Protein 4HWF (pdb70)

CATH classification: 1.20.58.120

Organism: Arabidopsis thaliana (NCBI:txid3702)

Foldseek 3Di:
DLVVLVVVLVVVVVVLVVVVVVVVVCVVVPHDDDVVVVVVSVVVNVVSLQSNLCSVVVNDVVSSVVVVVVVCVVVVVVVVVCVVVPD/DLVVLLVVVVVVCVVVVDDDPVVVDDPVVVVVVVVSVVLSVQSVVVVSDPVSSVVVVVVVVVVVVVVVVPDDDDD

Solvent-accessible surface area: 10017 Å² total; per-residue (Å²): 100,61,82,144,34,50,68,88,1,38,128,38,0,76,118,7,13,42,65,0,60,58,53,32,62,62,58,100,166,61,27,195,38,127,105,149,43,4,72,79,8,24,93,88,0,18,57,28,0,6,116,0,0,30,44,67,8,118,38,64,86,172,84,2,123,142,43,0,61,100,23,3,54,62,7,18,18,0,0,47,51,20,139,117,100,116,132,84,15,71,134,10,18,65,46,1,55,118,3,31,106,135,60,84,41,62,52,120,95,174,144,101,56,78,111,59,8,28,61,52,0,4,41,16,0,5,74,0,1,0,18,33,6,106,7,63,36,126,74,0,90,100,39,1,68,94,12,26,99,125,1,26,107,29,12,107,155,76,209,143,168,202

Secondary structure (DSSP, 8-state):
-HHHHHHHHHHHHHHHHHHHHHHHHHHHTT----HHHHHHHHHHHHHHHHHHHHHHTTT-HHHHHHHHHHHHHHHHHHHHHHHHH--/-HHHHHHHHHHHHHHH-S--TT----HHHHHHHHHHHHHHHHHHHHTT-HHHHHHHHHHHHHHHHHHHTTSPP--

Radius of gyration: 15.97 Å; Cα contacts (8 Å, |Δi|>4): 119; chains: 2; bounding box: 48×32×43 Å

Sequence (162 aa):
SASKSISDISFEVDRLAGQVSAFETVINKGGKVEEKSLVNLIEMLMNQLLRLDAIIADGDVKLMRKMQVQRVQKYVEALDLLKVKNSSASKSISDISFEVDRLAGQVSAFEKSLVNLIEMLMNQLLRLDAIIADGDVKLMRKMQVQRVQKYVEALDLLKVKN

Nearest PDB structures (foldseek):
  4hwf-assembly3_B  TM=1.014E+00  e=7.175E-10  Arabidopsis thaliana
  4hwf-assembly3_A  TM=1.012E+00  e=2.563E-11  Arabidopsis thaliana
  7upo-assembly1_A  TM=5.215E-01  e=2.815E-01  synthetic construct
  5n6x-assembly1_A  TM=3.486E-01  e=6.491E+00  Legionella pneumophila

B-factor: mean 36.87, std 15.28, range [4.68, 158.17]

InterPro domains:
  IPR000626 Ubiquitin-like domain [PS50053] (45-112)
  IPR003103 BAG domain [PF02179] (139-214)
  IPR003103 BAG domain [PS51035] (138-216)
  IPR003103 BAG domain [SM00264] (138-216)
  IPR029071 Ubiquitin-like domain superfamily [SSF54236] (38-118)
  IPR036533 BAG domain superfamily [G3DSA:1.20.58.120] (115-220)
  IPR039773 Molecular chaperone regulator BAG [PTHR12329] (14-280)

Structure (mmCIF, N/CA/C/O backbone):
data_4HWF
#
_entry.id   4HWF
#
_cell.length_a   55.807
_cell.length_b   55.807
_cell.length_c   173.516
_cell.angle_alpha   90.00
_cell.angle_beta   90.00
_cell.angle_gamma   120.00
#
_symmetry.space_group_name_H-M   'P 32 2 1'
#
loop_
_entity.id
_entity.type
_entity.pdbx_description
1 polymer 'BAG family molecular chaperone regulator 3'
2 non-polymer 'SULFATE ION'
3 water water
#
loop_
_atom_site.group_PDB
_atom_site.id
_atom_site.type_symbol
_atom_site.label_atom_id
_atom_site.label_alt_id
_atom_site.label_comp_id
_atom_site.label_asym_id
_atom_site.label_entity_id
_atom_site.label_seq_id
_atom_site.pdbx_PDB_ins_code
_atom_site.Cartn_x
_atom_site.Cartn_y
_atom_site.Cartn_z
_atom_site.occupancy
_atom_site.B_iso_or_equiv
_atom_site.auth_seq_id
_atom_site.auth_comp_id
_atom_site.auth_asym_id
_atom_site.auth_atom_id
_atom_site.pdbx_PDB_model_num
ATOM 1 N N . SER A 1 2 ? -8.729 34.599 62.421 1.00 54.70 134 SER A N 1
ATOM 2 C CA . SER A 1 2 ? -7.617 34.817 61.483 1.00 48.87 134 SER A CA 1
ATOM 3 C C . SER A 1 2 ? -6.396 33.921 61.706 1.00 41.68 134 SER A C 1
ATOM 4 O O . SER A 1 2 ? -6.019 33.620 62.835 1.00 41.11 134 SER A O 1
ATOM 7 N N . ALA A 1 3 ? -5.780 33.510 60.606 1.00 37.54 135 ALA A N 1
ATOM 8 C CA . ALA A 1 3 ? -4.604 32.663 60.656 1.00 36.19 135 ALA A CA 1
ATOM 9 C C . ALA A 1 3 ? -3.463 33.365 61.386 1.00 35.74 135 ALA A C 1
ATOM 10 O O . ALA A 1 3 ? -2.625 32.725 62.010 1.00 32.10 135 ALA A O 1
ATOM 12 N N . SER A 1 4 ? -3.436 34.688 61.302 1.00 32.11 136 SER A N 1
ATOM 13 C CA . SER A 1 4 ? -2.397 35.462 61.956 1.00 31.50 136 SER A CA 1
ATOM 14 C C . SER A 1 4 ? -2.448 35.323 63.480 1.00 30.08 136 SER A C 1
ATOM 15 O O . SER A 1 4 ? -1.435 35.058 64.121 1.00 28.53 136 SER A O 1
ATOM 18 N N . LYS A 1 5 ? -3.628 35.519 64.055 1.00 36.58 137 LYS A N 1
ATOM 19 C CA . LYS A 1 5 ? -3.794 35.382 65.499 1.00 39.51 137 LYS A CA 1
ATOM 20 C C . LYS A 1 5 ? -3.602 33.938 65.955 1.00 37.80 137 LYS A C 1
ATOM 21 O O . LYS A 1 5 ? -3.088 33.690 67.039 1.00 36.83 137 LYS A O 1
ATOM 27 N N . SER A 1 6 ? -4.015 32.984 65.127 1.00 32.48 138 SER A N 1
ATOM 28 C CA . SER A 1 6 ? -3.790 31.583 65.462 1.00 33.24 138 SER A CA 1
ATOM 29 C C . SER A 1 6 ? -2.305 31.294 65.545 1.00 29.20 138 SER A C 1
ATOM 30 O O . SER A 1 6 ? -1.857 30.648 66.480 1.00 27.72 138 SER A O 1
ATOM 33 N N . ILE A 1 7 ? -1.534 31.782 64.576 1.00 27.95 139 ILE A N 1
ATOM 34 C CA . ILE A 1 7 ? -0.091 31.564 64.615 1.00 28.27 139 ILE A CA 1
ATOM 35 C C . ILE A 1 7 ? 0.541 32.206 65.851 1.00 28.55 139 ILE A C 1
ATOM 36 O O . ILE A 1 7 ? 1.406 31.609 66.494 1.00 28.01 139 ILE A O 1
ATOM 41 N N . SER A 1 8 ? 0.099 33.414 66.185 1.00 29.46 140 SER A N 1
ATOM 42 C CA . SER A 1 8 ? 0.535 34.077 67.414 1.00 32.68 140 SER A CA 1
ATOM 43 C C . SER A 1 8 ? 0.310 33.230 68.656 1.00 29.32 140 SER A C 1
ATOM 44 O O . SER A 1 8 ? 1.198 33.103 69.493 1.00 29.60 140 SER A O 1
ATOM 47 N N . ASP A 1 9 ? -0.893 32.680 68.786 1.00 33.77 141 ASP A N 1
ATOM 48 C CA . ASP A 1 9 ? -1.240 31.874 69.953 1.00 35.05 141 ASP A CA 1
ATOM 49 C C . ASP A 1 9 ? -0.361 30.632 70.033 1.00 33.38 141 ASP A C 1
ATOM 50 O O . ASP A 1 9 ? 0.045 30.210 71.109 1.00 33.30 141 ASP A O 1
ATOM 55 N N . ILE A 1 10 ? -0.068 30.045 68.879 1.00 28.39 142 ILE A N 1
ATOM 56 C CA . ILE A 1 10 ? 0.797 28.880 68.839 1.00 26.02 142 ILE A CA 1
ATOM 57 C C . ILE A 1 10 ? 2.194 29.262 69.313 1.00 27.61 142 ILE A C 1
ATOM 58 O O . ILE A 1 10 ? 2.816 28.547 70.099 1.00 24.86 142 ILE A O 1
ATOM 63 N N . SER A 1 11 ? 2.682 30.398 68.828 1.00 25.95 143 SER A N 1
ATOM 64 C CA . SER A 1 11 ? 3.978 30.917 69.239 1.00 28.84 143 SER A CA 1
ATOM 65 C C . SER A 1 11 ? 4.027 31.073 70.764 1.00 27.96 143 SER A C 1
ATOM 66 O O . SER A 1 11 ? 4.947 30.605 71.416 1.00 27.15 143 SER A O 1
ATOM 69 N N . PHE A 1 12 ? 3.013 31.716 71.323 1.00 32.40 144 PHE A N 1
ATOM 70 C CA . PHE A 1 12 ? 2.915 31.866 72.773 1.00 36.48 144 PHE A CA 1
ATOM 71 C C . PHE A 1 12 ? 2.928 30.517 73.481 1.00 35.88 144 PHE A C 1
ATOM 72 O O . PHE A 1 12 ? 3.672 30.313 74.441 1.00 35.90 144 PHE A O 1
ATOM 80 N N . GLU A 1 13 ? 2.101 29.591 73.008 1.00 32.69 145 GLU A N 1
ATOM 81 C CA . GLU A 1 13 ? 1.987 28.289 73.660 1.00 32.81 145 GLU A CA 1
ATOM 82 C C . GLU A 1 13 ? 3.283 27.489 73.569 1.00 31.26 145 GLU A C 1
ATOM 83 O O . GLU A 1 13 ? 3.674 26.810 74.517 1.00 30.46 145 GLU A O 1
ATOM 89 N N . VAL A 1 14 ? 3.956 27.563 72.429 1.00 24.52 146 VAL A N 1
ATOM 90 C CA . VAL A 1 14 ? 5.206 26.840 72.286 1.00 25.55 146 VAL A CA 1
ATOM 91 C C . VAL A 1 14 ? 6.281 27.430 73.207 1.00 26.42 146 VAL A C 1
ATOM 92 O O . VAL A 1 14 ? 7.077 26.688 73.779 1.00 25.97 146 VAL A O 1
ATOM 96 N N . ASP A 1 15 ? 6.284 28.756 73.367 1.00 32.31 147 ASP A N 1
ATOM 97 C CA . ASP A 1 15 ? 7.182 29.407 74.331 1.00 34.12 147 ASP A CA 1
ATOM 98 C C . ASP A 1 15 ? 6.979 28.822 75.726 1.00 31.11 147 ASP A C 1
ATOM 99 O O . ASP A 1 15 ? 7.939 28.499 76.421 1.00 30.19 147 ASP A O 1
ATOM 104 N N . ARG A 1 16 ? 5.717 28.682 76.123 1.00 34.37 148 ARG A N 1
ATOM 105 C CA . ARG A 1 16 ? 5.371 28.078 77.407 1.00 35.16 148 ARG A CA 1
ATOM 106 C C . ARG A 1 16 ? 5.893 26.660 77.551 1.00 35.22 148 ARG A C 1
ATOM 107 O O . ARG A 1 16 ? 6.449 26.298 78.590 1.00 31.19 148 ARG A O 1
ATOM 115 N N . LEU A 1 17 ? 5.677 25.837 76.526 1.00 25.24 149 LEU A N 1
ATOM 116 C CA . LEU A 1 17 ? 6.131 24.452 76.582 1.00 24.97 149 LEU A CA 1
ATOM 117 C C . LEU A 1 17 ? 7.651 24.357 76.617 1.00 23.50 149 LEU A C 1
ATOM 118 O O . LEU A 1 17 ? 8.210 23.501 77.296 1.00 25.13 149 LEU A O 1
ATOM 123 N N . ALA A 1 18 ? 8.319 25.227 75.868 1.00 24.74 150 ALA A N 1
ATOM 124 C CA . ALA A 1 18 ? 9.782 25.271 75.871 1.00 25.24 150 ALA A CA 1
ATOM 125 C C . ALA A 1 18 ? 10.285 25.619 77.269 1.00 25.11 150 ALA A C 1
ATOM 126 O O . ALA A 1 18 ? 11.286 25.085 77.723 1.00 26.39 150 ALA A O 1
ATOM 128 N N . GLY A 1 19 ? 9.584 26.525 77.946 1.00 27.98 151 GLY A N 1
ATOM 129 C CA . GLY A 1 19 ? 9.902 26.824 79.334 1.00 30.37 151 GLY A CA 1
ATOM 130 C C . GLY A 1 19 ? 9.810 25.581 80.214 1.00 28.67 151 GLY A C 1
ATOM 131 O O . GLY A 1 19 ? 10.637 25.377 81.093 1.00 27.59 151 GLY A O 1
ATOM 132 N N . GLN A 1 20 ? 8.806 24.738 79.982 1.00 26.38 152 GLN A N 1
ATOM 133 C CA . GLN A 1 20 ? 8.693 23.492 80.741 1.00 24.11 152 GLN A CA 1
ATOM 134 C C . GLN A 1 20 ? 9.827 22.509 80.422 1.00 26.51 152 GLN A C 1
ATOM 135 O O . GLN A 1 20 ? 10.330 21.818 81.311 1.00 25.77 152 GLN A O 1
ATOM 141 N N . VAL A 1 21 ? 10.232 22.441 79.157 1.00 22.24 153 VAL A N 1
ATOM 142 C CA . VAL A 1 21 ? 11.352 21.578 78.780 1.00 22.90 153 VAL A CA 1
ATOM 143 C C . VAL A 1 21 ? 12.630 22.002 79.513 1.00 24.35 153 VAL A C 1
ATOM 144 O O . VAL A 1 21 ? 13.319 21.165 80.086 1.00 26.14 153 VAL A O 1
ATOM 148 N N . SER A 1 22 ? 12.938 23.298 79.487 1.00 27.49 154 SER A N 1
ATOM 149 C CA . SER A 1 22 ? 14.123 23.824 80.178 1.00 30.38 154 SER A CA 1
ATOM 150 C C . SER A 1 22 ? 14.116 23.436 81.645 1.00 28.72 154 SER A C 1
ATOM 151 O O . SER A 1 22 ? 15.132 23.023 82.193 1.00 31.58 154 SER A O 1
ATOM 154 N N . ALA A 1 23 ? 12.957 23.591 82.279 1.00 27.63 155 ALA A N 1
ATOM 155 C CA . ALA A 1 23 ? 12.799 23.249 83.691 1.00 27.37 155 ALA A CA 1
ATOM 156 C C . ALA A 1 23 ? 13.061 21.775 83.949 1.00 25.84 155 ALA A C 1
ATOM 157 O O . ALA A 1 23 ? 13.747 21.422 84.905 1.00 26.09 155 ALA A O 1
ATOM 159 N N . PHE A 1 24 ? 12.516 20.905 83.101 1.00 26.27 156 PHE A N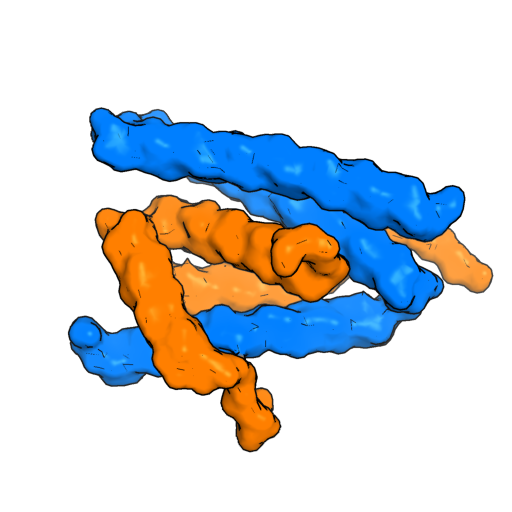 1
ATOM 160 C CA . PHE A 1 24 ? 12.814 19.484 83.201 1.00 26.86 156 PHE A CA 1
ATOM 161 C C . PHE A 1 24 ? 14.303 19.202 82.979 1.00 27.12 156 PHE A C 1
ATOM 162 O O . PHE A 1 24 ? 14.872 18.366 83.655 1.00 26.81 156 PHE A O 1
ATOM 170 N N . GLU A 1 25 ? 14.928 19.882 82.026 1.00 29.01 157 GLU A N 1
ATOM 171 C CA . GLU A 1 25 ? 16.368 19.708 81.824 1.00 31.33 157 GLU A CA 1
ATOM 172 C C . GLU A 1 25 ? 17.126 20.083 83.105 1.00 31.60 157 GLU A C 1
ATOM 173 O O . GLU A 1 25 ? 18.086 19.429 83.485 1.00 32.74 157 GLU A O 1
ATOM 179 N N . THR A 1 26 ? 16.682 21.143 83.767 1.00 29.07 158 THR A N 1
ATOM 180 C CA . THR A 1 26 ? 17.312 21.566 85.018 1.00 30.08 158 THR A CA 1
ATOM 181 C C . THR A 1 26 ? 17.182 20.501 86.098 1.00 27.88 158 THR A C 1
ATOM 182 O O . THR A 1 26 ? 18.151 20.206 86.784 1.00 30.68 158 THR A O 1
ATOM 186 N N . VAL A 1 27 ? 15.991 19.914 86.242 1.00 29.69 159 VAL A N 1
ATOM 187 C CA . VAL A 1 27 ? 15.778 18.828 87.201 1.00 26.42 159 VAL A CA 1
ATOM 188 C C . VAL A 1 27 ? 16.792 17.716 86.977 1.00 31.11 159 VAL A C 1
ATOM 189 O O . VAL A 1 27 ? 17.401 17.212 87.921 1.00 34.69 159 VAL A O 1
ATOM 193 N N . ILE A 1 28 ? 16.963 17.323 85.719 1.00 33.21 160 ILE A N 1
ATOM 194 C CA . ILE A 1 28 ? 17.918 16.273 85.374 1.00 33.12 160 ILE A CA 1
ATOM 195 C C . ILE A 1 28 ? 19.360 16.719 85.680 1.00 32.89 160 ILE A C 1
ATOM 196 O O . ILE A 1 28 ? 20.145 15.951 86.213 1.00 32.30 160 ILE A O 1
ATOM 201 N N . ASN A 1 29 ? 19.696 17.962 85.350 1.00 33.53 161 ASN A N 1
ATOM 202 C CA . ASN A 1 29 ? 21.047 18.473 85.596 1.00 36.98 161 ASN A CA 1
ATOM 203 C C . ASN A 1 29 ? 21.396 18.549 87.087 1.00 39.50 161 ASN A C 1
ATOM 204 O O . ASN A 1 29 ? 22.557 18.420 87.464 1.00 39.77 161 ASN A O 1
ATOM 209 N N . LYS A 1 30 ? 20.385 18.759 87.926 1.00 32.36 162 LYS A N 1
ATOM 210 C CA . LYS A 1 30 ? 20.582 18.814 89.372 1.00 34.23 162 LYS A CA 1
ATOM 211 C C . LYS A 1 30 ? 20.600 17.437 90.032 1.00 33.34 162 LYS A C 1
ATOM 212 O O . LYS A 1 30 ? 20.722 17.340 91.249 1.00 36.30 162 LYS A O 1
ATOM 218 N N . GLY A 1 31 ? 20.480 16.378 89.236 1.00 35.32 163 GLY A N 1
ATOM 219 C CA . GLY A 1 31 ? 20.540 15.021 89.757 1.00 33.63 163 GLY A CA 1
ATOM 220 C C . GLY A 1 31 ? 19.189 14.353 89.968 1.00 35.90 163 GLY A C 1
ATOM 221 O O . GLY A 1 31 ? 19.119 13.231 90.476 1.00 37.50 163 GLY A O 1
ATOM 222 N N . GLY A 1 32 ? 18.116 15.028 89.563 1.00 32.34 164 GLY A N 1
ATOM 223 C CA . GLY A 1 32 ? 16.768 14.572 89.861 1.00 31.06 164 GLY A CA 1
ATOM 224 C C . GLY A 1 32 ? 16.232 13.490 88.938 1.00 35.43 164 GLY A C 1
ATOM 225 O O . GLY A 1 32 ? 16.729 13.301 87.830 1.00 34.41 164 GLY A O 1
ATOM 226 N N . LYS A 1 33 ? 15.203 12.787 89.406 1.00 35.13 165 LYS A N 1
ATOM 227 C CA . LYS A 1 33 ? 14.543 11.742 88.633 1.00 35.97 165 LYS A CA 1
ATOM 228 C C . LYS A 1 33 ? 13.128 12.164 88.244 1.00 36.05 165 LYS A C 1
ATOM 229 O O . LYS A 1 33 ? 12.342 12.600 89.091 1.00 30.51 165 LYS A O 1
ATOM 235 N N . VAL A 1 34 ? 12.815 12.036 86.959 1.00 35.62 166 VAL A N 1
ATOM 236 C CA . VAL A 1 34 ? 11.477 12.331 86.464 1.00 36.93 166 VAL A CA 1
ATOM 237 C C . VAL A 1 34 ? 10.914 11.088 85.786 1.00 36.22 166 VAL A C 1
ATOM 238 O O . VAL A 1 34 ? 11.667 10.232 85.323 1.00 35.62 166 VAL A O 1
ATOM 242 N N . GLU A 1 35 ? 9.592 10.970 85.762 1.00 32.32 167 GLU A N 1
ATOM 243 C CA . GLU A 1 35 ? 8.948 9.847 85.088 1.00 33.45 167 GLU A CA 1
ATOM 244 C C . GLU A 1 35 ? 8.928 10.065 83.574 1.00 31.66 167 GLU A C 1
ATOM 245 O O . GLU A 1 35 ? 8.667 11.162 83.096 1.00 28.37 167 GLU A O 1
ATOM 251 N N . GLU A 1 36 ? 9.200 9.013 82.822 1.00 34.23 168 GLU A N 1
ATOM 252 C CA . GLU A 1 36 ? 9.218 9.109 81.371 1.00 32.18 168 GLU A CA 1
ATOM 253 C C . GLU A 1 36 ? 7.891 9.626 80.820 1.00 28.38 168 GLU A C 1
ATOM 254 O O . GLU A 1 36 ? 7.863 10.366 79.841 1.00 27.69 168 GLU A O 1
ATOM 260 N N . LYS A 1 37 ? 6.785 9.260 81.456 1.00 26.08 169 LYS A N 1
ATOM 261 C CA . LYS A 1 37 ? 5.487 9.688 80.954 1.00 29.29 169 LYS A CA 1
ATOM 262 C C . LYS A 1 37 ? 5.274 11.200 81.018 1.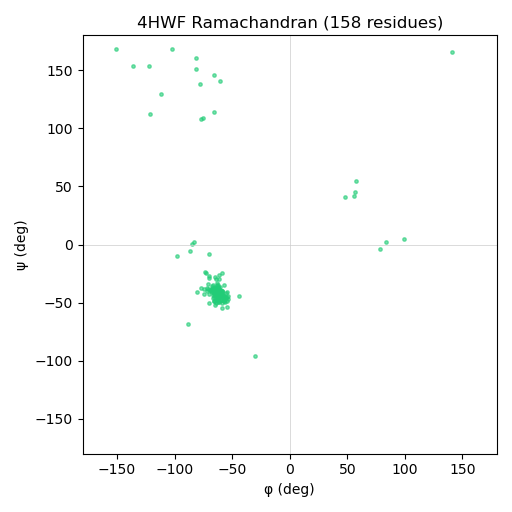00 27.77 169 LYS A C 1
ATOM 263 O O . LYS A 1 37 ? 4.534 11.743 80.214 1.00 25.11 169 LYS A O 1
ATOM 269 N N . SER A 1 38 ? 5.928 11.886 81.954 1.00 26.67 170 SER A N 1
ATOM 270 C CA . SER A 1 38 ? 5.874 13.347 81.968 1.00 27.56 170 SER A CA 1
ATOM 271 C C . SER A 1 38 ? 6.546 13.939 80.719 1.00 26.39 170 SER A C 1
ATOM 272 O O . SER A 1 38 ? 6.097 14.951 80.174 1.00 23.89 170 SER A O 1
ATOM 275 N N . LEU A 1 39 ? 7.625 13.308 80.272 1.00 25.15 171 LEU A N 1
ATOM 276 C CA . LEU A 1 39 ? 8.334 13.780 79.093 1.00 25.56 171 LEU A CA 1
ATOM 277 C C . LEU A 1 39 ? 7.599 13.395 77.793 1.00 25.71 171 LEU A C 1
ATOM 278 O O . LEU A 1 39 ? 7.586 14.163 76.824 1.00 25.84 171 LEU A O 1
ATOM 283 N N . VAL A 1 40 ? 7.011 12.204 77.780 1.00 21.94 172 VAL A N 1
ATOM 284 C CA . VAL A 1 40 ? 6.215 11.748 76.644 1.00 24.46 172 VAL A CA 1
ATOM 285 C C . VAL A 1 40 ? 4.977 12.620 76.485 1.00 23.44 172 VAL A C 1
ATOM 286 O O . VAL A 1 40 ? 4.579 12.957 75.372 1.00 21.68 172 VAL A O 1
ATOM 290 N N . ASN A 1 41 ? 4.370 13.002 77.600 1.00 24.52 173 ASN A N 1
ATOM 291 C CA . ASN A 1 41 ? 3.218 13.892 77.541 1.00 25.64 173 ASN A CA 1
ATOM 292 C C . ASN A 1 41 ? 3.587 15.259 76.972 1.00 23.88 173 ASN A C 1
ATOM 293 O O . ASN A 1 41 ? 2.830 15.847 76.199 1.00 22.24 173 ASN A O 1
ATOM 298 N N . LEU A 1 42 ? 4.761 15.755 77.345 1.00 23.32 174 LEU A N 1
ATOM 299 C CA . LEU A 1 42 ? 5.237 17.038 76.840 1.00 25.25 174 LEU A CA 1
ATOM 300 C C . LEU A 1 42 ? 5.497 16.977 75.330 1.00 21.57 174 LEU A C 1
ATOM 301 O O . LEU A 1 42 ? 5.195 17.911 74.600 1.00 20.52 174 LEU A O 1
ATOM 306 N N . ILE A 1 43 ? 6.092 15.880 74.884 1.00 21.48 175 ILE A N 1
ATOM 307 C CA . ILE A 1 43 ? 6.298 15.656 73.461 1.00 23.41 175 ILE A CA 1
ATOM 308 C C . ILE A 1 43 ? 4.963 15.732 72.734 1.00 24.13 175 ILE A C 1
ATOM 309 O O . ILE A 1 43 ? 4.853 16.392 71.698 1.00 21.14 175 ILE A O 1
ATOM 314 N N . GLU A 1 44 ? 3.945 15.076 73.286 1.00 22.21 176 GLU A N 1
ATOM 315 C CA . GLU A 1 44 ? 2.619 15.114 72.665 1.00 22.97 176 GLU A CA 1
ATOM 316 C C . GLU A 1 44 ? 2.050 16.529 72.596 1.00 23.27 176 GLU A C 1
ATOM 317 O O . GLU A 1 44 ? 1.433 16.905 71.596 1.00 18.72 176 GLU A O 1
ATOM 323 N N . MET A 1 45 ? 2.252 17.313 73.659 1.00 23.37 177 MET A N 1
ATOM 324 C CA . MET A 1 45 ? 1.785 18.699 73.683 1.00 24.41 177 MET A CA 1
ATOM 325 C C . MET A 1 45 ? 2.462 19.532 72.572 1.00 23.44 177 MET A C 1
ATOM 326 O O . MET A 1 45 ? 1.816 20.341 71.892 1.00 21.17 177 MET A O 1
ATOM 331 N N . LEU A 1 46 ? 3.763 19.338 72.403 1.00 21.17 178 LEU A N 1
ATOM 332 C CA . LEU A 1 46 ? 4.506 20.028 71.352 1.00 21.64 178 LEU A CA 1
ATOM 333 C C . LEU A 1 46 ? 4.037 19.591 69.957 1.00 20.68 178 LEU A C 1
ATOM 334 O O . LEU A 1 46 ? 3.863 20.414 69.062 1.00 18.95 178 LEU A O 1
ATOM 339 N N . MET A 1 47 ? 3.833 18.290 69.788 1.00 24.72 179 MET A N 1
ATOM 340 C CA . MET A 1 47 ? 3.378 17.736 68.505 1.00 24.05 179 MET A CA 1
ATOM 341 C C . MET A 1 47 ? 2.011 18.287 68.112 1.00 23.36 179 MET A C 1
ATOM 342 O O . MET A 1 47 ? 1.766 18.591 66.935 1.00 24.25 179 MET A O 1
ATOM 347 N N . ASN A 1 48 ? 1.130 18.448 69.098 1.00 20.08 180 ASN A N 1
ATOM 348 C CA . ASN A 1 48 ? -0.174 19.043 68.850 1.00 19.26 180 ASN A CA 1
ATOM 349 C C . ASN A 1 48 ? -0.082 20.472 68.329 1.00 21.19 180 ASN A C 1
ATOM 350 O O . ASN A 1 48 ? -0.853 20.867 67.465 1.00 18.94 180 ASN A O 1
ATOM 355 N N . GLN A 1 49 ? 0.853 21.253 68.862 1.00 20.50 181 GLN A N 1
ATOM 356 C CA . GLN A 1 49 ? 1.046 22.621 68.392 1.00 21.99 181 GLN A CA 1
ATOM 357 C C . GLN A 1 49 ? 1.610 22.617 66.971 1.00 19.96 181 GLN A C 1
ATOM 358 O O . GLN A 1 49 ? 1.228 23.436 66.146 1.00 19.67 181 GLN A O 1
ATOM 364 N N . LEU A 1 50 ? 2.519 21.691 66.704 1.00 19.39 182 LEU A N 1
ATOM 365 C CA . LEU A 1 50 ? 3.142 21.576 65.386 1.00 22.41 182 LEU A CA 1
ATOM 366 C C . LEU A 1 50 ? 2.096 21.252 64.332 1.00 19.95 182 LEU A C 1
ATOM 367 O O . LEU A 1 50 ? 2.089 21.825 63.245 1.00 18.58 182 LEU A O 1
ATOM 372 N N . LEU A 1 51 ? 1.192 20.337 64.664 1.00 21.85 183 LEU A N 1
ATOM 373 C CA . LEU A 1 51 ? 0.128 19.967 63.737 1.00 20.88 183 LEU A CA 1
ATOM 374 C C . LEU A 1 51 ? -0.830 21.122 63.491 1.00 20.07 183 LEU A C 1
ATOM 375 O O . LEU A 1 51 ? -1.243 21.347 62.354 1.00 20.53 183 LEU A O 1
ATOM 380 N N . ARG A 1 52 ? -1.205 21.856 64.539 1.00 22.11 184 ARG A N 1
ATOM 381 C CA . ARG A 1 52 ? -2.057 23.031 64.346 1.00 25.30 184 ARG A CA 1
ATOM 382 C C . ARG A 1 52 ? -1.399 24.049 63.420 1.00 23.76 184 ARG A C 1
ATOM 383 O O . ARG A 1 52 ? -2.062 24.667 62.592 1.00 23.32 184 ARG A O 1
ATOM 391 N N . LEU A 1 53 ? -0.098 24.234 63.586 1.00 20.15 185 LEU A N 1
ATOM 392 C CA . LEU A 1 53 ? 0.641 25.223 62.797 1.00 20.97 185 LEU A CA 1
ATOM 393 C C . LEU A 1 53 ? 0.649 24.806 61.325 1.00 21.30 185 LEU A C 1
ATOM 394 O O . LEU A 1 53 ? 0.343 25.603 60.438 1.00 20.84 185 LEU A O 1
ATOM 399 N N . ASP A 1 54 ? 0.993 23.545 61.088 1.00 21.93 186 ASP A N 1
ATOM 400 C CA . ASP A 1 54 ? 1.016 22.982 59.741 1.00 22.56 186 ASP A CA 1
ATOM 401 C C . ASP A 1 54 ? -0.336 23.065 59.046 1.00 23.75 186 ASP A C 1
ATOM 402 O O . ASP A 1 54 ? -0.404 23.365 57.852 1.00 22.47 186 ASP A O 1
ATOM 407 N N . ALA A 1 55 ? -1.407 22.808 59.792 1.00 20.04 187 ALA A N 1
ATOM 408 C CA . ALA A 1 55 ? -2.757 22.887 59.231 1.00 20.44 187 ALA A CA 1
ATOM 409 C C . ALA A 1 55 ? -3.056 24.323 58.752 1.00 23.37 187 ALA A C 1
ATOM 410 O O . ALA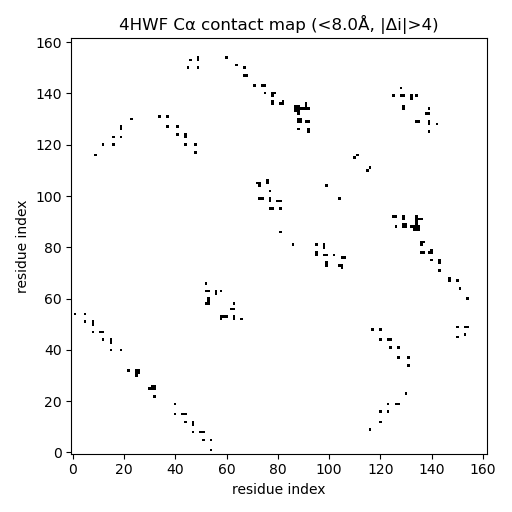 A 1 55 ? -3.733 24.538 57.735 1.00 20.06 187 ALA A O 1
ATOM 412 N N . ILE A 1 56 ? -2.548 25.304 59.488 1.00 21.53 188 ILE A N 1
ATOM 413 C CA . ILE A 1 56 ? -2.694 26.704 59.085 1.00 23.69 188 ILE A CA 1
ATOM 414 C C . ILE A 1 56 ? -1.845 27.020 57.845 1.00 20.88 188 ILE A C 1
ATOM 415 O O . ILE A 1 56 ? -2.333 27.575 56.857 1.00 25.07 188 ILE A O 1
ATOM 420 N N . ILE A 1 57 ? -0.582 26.650 57.892 1.00 21.00 189 ILE A N 1
ATOM 421 C CA . ILE A 1 57 ? 0.324 26.897 56.778 1.00 24.01 189 ILE A CA 1
ATOM 422 C C . ILE A 1 57 ? -0.193 26.262 55.478 1.00 26.23 189 ILE A C 1
ATOM 423 O O . ILE A 1 57 ? -0.217 26.911 54.420 1.00 24.14 189 ILE A O 1
ATOM 428 N N . ALA A 1 58 ? -0.624 25.003 55.565 1.00 20.64 190 ALA A N 1
ATOM 429 C CA . ALA A 1 58 ? -1.077 24.267 54.382 1.00 20.31 190 ALA A CA 1
ATOM 430 C C . ALA A 1 58 ? -2.544 24.511 54.032 1.00 20.95 190 ALA A C 1
ATOM 431 O O . ALA A 1 58 ? -3.058 23.956 53.060 1.00 21.51 190 ALA A O 1
ATOM 433 N N . ASP A 1 59 ? -3.216 25.341 54.820 1.00 23.24 191 ASP A N 1
ATOM 434 C CA . ASP A 1 59 ? -4.658 25.530 54.685 1.00 28.38 191 ASP A CA 1
ATOM 435 C C . ASP A 1 59 ? -5.368 24.160 54.610 1.00 26.55 191 ASP A C 1
ATOM 436 O O . ASP A 1 59 ? -6.280 23.953 53.799 1.00 26.56 191 ASP A O 1
ATOM 441 N N . GLY A 1 60 ? -4.900 23.223 55.436 1.00 24.43 192 GLY A N 1
ATOM 442 C CA . GLY A 1 60 ? -5.557 21.936 55.611 1.00 23.36 192 GLY A CA 1
ATOM 443 C C . GLY A 1 60 ? -5.239 20.860 54.587 1.00 25.78 192 GLY A C 1
ATOM 444 O O . GLY A 1 60 ? -5.796 19.762 54.650 1.00 21.66 192 GLY A O 1
ATOM 445 N N . ASP A 1 61 ? -4.348 21.160 53.644 1.00 24.12 193 ASP A N 1
ATOM 446 C CA . ASP A 1 61 ? -3.982 20.193 52.609 1.00 25.17 193 ASP A CA 1
ATOM 447 C C . ASP A 1 61 ? -3.057 19.140 53.206 1.00 24.48 193 ASP A C 1
ATOM 448 O O . ASP A 1 61 ? -1.894 19.432 53.517 1.00 22.03 193 ASP A O 1
ATOM 453 N N . VAL A 1 62 ? -3.563 17.916 53.375 1.00 20.84 194 VAL A N 1
ATOM 454 C CA . VAL A 1 62 ? -2.838 16.909 54.146 1.00 19.56 194 VAL A CA 1
ATOM 455 C C . VAL A 1 62 ? -1.583 16.428 53.415 1.00 22.23 194 VAL A C 1
ATOM 456 O O . VAL A 1 62 ? -0.610 16.018 54.048 1.00 20.61 194 VAL A O 1
ATOM 460 N N . LYS A 1 63 ? -1.599 16.500 52.090 1.00 20.61 195 LYS A N 1
ATOM 461 C CA . LYS A 1 63 ? -0.411 16.157 51.322 1.00 24.72 195 LYS A CA 1
ATOM 462 C C . LYS A 1 63 ? 0.719 17.155 51.574 1.00 24.98 195 LYS A C 1
ATOM 463 O O . LYS A 1 63 ? 1.848 16.735 51.785 1.00 24.62 195 LYS A O 1
ATOM 469 N N . LEU A 1 64 ? 0.417 18.456 51.550 1.00 21.60 196 LEU A N 1
ATOM 470 C CA . LEU A 1 64 ? 1.427 19.473 51.872 1.00 24.02 196 LEU A CA 1
ATOM 471 C C . LEU A 1 64 ? 1.930 19.290 53.304 1.00 24.61 196 LEU A C 1
ATOM 472 O O . LEU A 1 64 ? 3.128 19.398 53.557 1.00 24.37 196 LEU A O 1
ATOM 477 N N . MET A 1 65 ? 1.014 19.007 54.236 1.00 20.93 197 MET A N 1
ATOM 478 C CA . MET A 1 65 ? 1.375 18.818 55.645 1.00 21.51 197 MET A CA 1
ATOM 479 C C . MET A 1 65 ? 2.375 17.680 55.849 1.00 24.11 197 MET A C 1
ATOM 480 O O . MET A 1 65 ? 3.407 17.850 56.501 1.00 22.95 197 MET A O 1
ATOM 485 N N . ARG A 1 66 ? 2.088 16.520 55.279 1.00 24.04 198 ARG A N 1
ATOM 486 C CA . ARG A 1 66 ? 3.008 15.407 55.393 1.00 23.84 198 ARG A CA 1
ATOM 487 C C . ARG A 1 66 ? 4.357 15.753 54.769 1.00 27.26 198 ARG A C 1
ATOM 488 O O . ARG A 1 66 ? 5.404 15.411 55.310 1.00 26.37 198 ARG A O 1
ATOM 496 N N . LYS A 1 67 ? 4.316 16.443 53.638 1.00 25.00 199 LYS A N 1
ATOM 497 C CA . LYS A 1 67 ? 5.528 16.847 52.927 1.00 28.59 199 LYS A CA 1
ATOM 498 C C . LYS A 1 67 ? 6.399 17.812 53.752 1.00 27.92 199 LYS A C 1
ATOM 499 O O . LYS A 1 67 ? 7.605 17.635 53.840 1.00 26.28 199 LYS A O 1
ATOM 505 N N . MET A 1 68 ? 5.781 18.837 54.334 1.00 19.08 200 MET A N 1
ATOM 506 C CA . MET A 1 68 ? 6.488 19.778 55.203 1.00 21.11 200 MET A CA 1
ATOM 507 C C . MET A 1 68 ? 7.161 19.046 56.372 1.00 20.17 200 MET A C 1
ATOM 508 O O . MET A 1 68 ? 8.307 19.338 56.717 1.00 21.81 200 MET A O 1
ATOM 513 N N . GLN A 1 69 ? 6.444 18.109 56.990 1.00 24.59 201 GLN A N 1
ATOM 514 C CA . GLN A 1 69 ? 6.987 17.354 58.124 1.00 27.38 201 GLN A CA 1
ATOM 515 C C . GLN A 1 69 ? 8.171 16.463 57.731 1.00 31.93 201 GLN A C 1
ATOM 516 O O . GLN A 1 69 ? 9.180 16.422 58.434 1.00 31.17 201 GLN A O 1
ATOM 522 N N . VAL A 1 70 ? 8.049 15.742 56.622 1.00 26.08 202 VAL A N 1
ATOM 523 C CA . VAL A 1 70 ? 9.160 14.908 56.148 1.00 27.98 202 VAL A CA 1
ATOM 524 C C . VAL A 1 70 ? 10.382 15.780 55.852 1.00 29.58 202 VAL A C 1
ATOM 525 O O . VAL A 1 70 ? 11.499 15.420 56.190 1.00 35.40 202 VAL A O 1
ATOM 529 N N . GLN A 1 71 ? 10.155 16.947 55.254 1.00 30.46 203 GLN A N 1
ATOM 530 C CA . GLN A 1 71 ? 11.228 17.880 54.905 1.0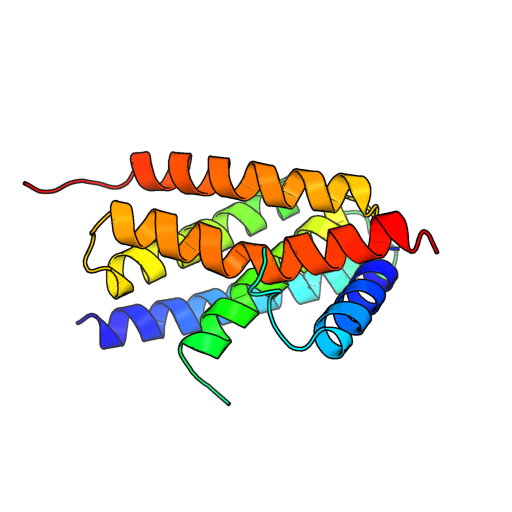0 31.04 203 GLN A CA 1
ATOM 531 C C . GLN A 1 71 ? 11.982 18.418 56.129 1.00 38.79 203 GLN A C 1
ATOM 532 O O . GLN A 1 71 ? 13.217 18.434 56.149 1.00 38.03 203 GLN A O 1
ATOM 538 N N . ARG A 1 72 ? 11.247 18.865 57.146 1.00 32.72 204 ARG A N 1
ATOM 539 C CA . ARG A 1 72 ? 11.884 19.527 58.282 1.00 33.91 204 ARG A CA 1
ATOM 540 C C . ARG A 1 72 ? 12.649 18.552 59.168 1.00 33.47 204 ARG A C 1
ATOM 541 O O . ARG A 1 72 ? 13.582 18.937 59.863 1.00 37.21 204 ARG A O 1
ATOM 549 N N . VAL A 1 73 ? 12.260 17.286 59.135 1.00 30.03 205 VAL A N 1
ATOM 550 C CA . VAL A 1 73 ? 12.886 16.279 59.981 1.00 31.83 205 VAL A CA 1
ATOM 551 C C . VAL A 1 73 ? 14.292 15.899 59.489 1.00 37.85 205 VAL A C 1
ATOM 552 O O . VAL A 1 73 ? 15.132 15.440 60.265 1.00 34.90 205 VAL A O 1
ATOM 556 N N . GLN A 1 74 ? 14.542 16.114 58.201 1.00 39.34 206 GLN A N 1
ATOM 557 C CA . GLN A 1 74 ? 15.765 15.633 57.554 1.00 42.28 206 GLN A CA 1
ATOM 558 C C . GLN A 1 74 ? 17.041 16.211 58.169 1.00 40.81 206 GLN A C 1
ATOM 559 O O . GLN A 1 74 ? 17.990 15.486 58.406 1.00 41.84 206 GLN A O 1
ATOM 565 N N . LYS A 1 75 ? 17.044 17.517 58.408 1.00 44.00 207 LYS A N 1
ATOM 566 C CA . LYS A 1 75 ? 18.144 18.197 59.087 1.00 48.75 207 LYS A CA 1
ATOM 567 C C . LYS A 1 75 ? 18.660 17.448 60.325 1.00 45.77 207 LYS A C 1
ATOM 568 O O . LYS A 1 75 ? 19.872 17.329 60.519 1.00 43.99 207 LYS A O 1
ATOM 574 N N . TYR A 1 76 ? 17.743 16.953 61.159 1.00 50.00 208 TYR A N 1
ATOM 575 C CA . TY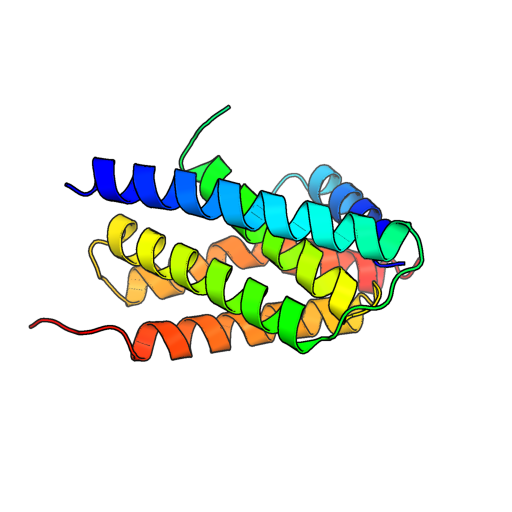R A 1 76 ? 18.108 16.263 62.401 1.00 47.94 208 TYR A CA 1
ATOM 576 C C . TYR A 1 76 ? 18.499 14.818 62.173 1.00 44.79 208 TYR A C 1
ATOM 577 O O . TYR A 1 76 ? 19.444 14.316 62.785 1.00 43.68 208 TYR A O 1
ATOM 586 N N . VAL A 1 77 ? 17.766 14.136 61.309 1.00 31.93 209 VAL A N 1
ATOM 587 C CA . VAL A 1 77 ? 18.113 12.763 60.988 1.00 33.50 209 VAL A CA 1
ATOM 588 C C . VAL A 1 77 ? 19.525 12.705 60.364 1.00 33.54 209 VAL A C 1
ATOM 589 O O . VAL A 1 77 ? 20.281 11.770 60.605 1.00 31.65 209 VAL A O 1
ATOM 593 N N . GLU A 1 78 ? 19.869 13.708 59.567 1.00 29.49 210 GLU A N 1
ATOM 594 C CA . GLU A 1 78 ? 21.179 13.722 58.910 1.00 33.77 210 GLU A CA 1
ATOM 595 C C . GLU A 1 78 ? 22.314 13.957 59.915 1.00 29.79 210 GLU A C 1
ATOM 596 O O . GLU A 1 78 ? 23.337 13.289 59.862 1.00 30.77 210 GLU A O 1
ATOM 602 N N . ALA A 1 79 ? 22.117 14.885 60.845 1.00 30.79 211 ALA A N 1
ATOM 603 C CA . ALA A 1 79 ? 23.116 15.120 61.884 1.00 29.98 211 ALA A CA 1
ATOM 604 C C . ALA A 1 79 ? 23.303 13.898 62.769 1.00 29.98 211 ALA A C 1
ATOM 605 O O . ALA A 1 79 ? 24.422 13.598 63.178 1.00 27.37 211 ALA A O 1
ATOM 607 N N . LEU A 1 80 ? 22.211 13.194 63.064 1.00 27.50 212 LEU A N 1
ATOM 608 C CA . LEU A 1 80 ? 22.266 11.985 63.883 1.00 28.35 212 LEU A CA 1
ATOM 609 C C . LEU A 1 80 ? 22.918 10.825 63.142 1.00 29.03 212 LEU A C 1
ATOM 610 O O . LEU A 1 80 ? 23.590 9.993 63.748 1.00 29.41 212 LEU A O 1
ATOM 615 N N . ASP A 1 81 ? 22.712 10.764 61.832 1.00 31.81 213 ASP A N 1
ATOM 616 C CA . ASP A 1 81 ? 23.407 9.785 60.996 1.00 34.49 213 ASP A CA 1
ATOM 617 C C . ASP A 1 81 ? 24.929 10.037 60.985 1.00 27.83 213 ASP A C 1
ATOM 618 O O . ASP A 1 81 ? 25.722 9.121 61.138 1.00 28.16 213 ASP A O 1
ATOM 623 N N . LEU A 1 82 ? 25.317 11.287 60.787 1.00 29.92 214 LEU A N 1
ATOM 624 C CA . LEU A 1 82 ? 26.732 11.637 60.807 1.00 30.84 214 LEU A CA 1
ATOM 625 C C . LEU A 1 82 ? 27.369 11.219 62.145 1.00 31.99 214 LEU A C 1
ATOM 626 O O . LEU A 1 82 ? 28.447 10.617 62.170 1.00 29.09 214 LEU A O 1
ATOM 631 N N . LEU A 1 83 ? 26.670 11.493 63.248 1.00 29.18 215 LEU A N 1
ATOM 632 C CA . LEU A 1 83 ? 27.138 11.108 64.581 1.00 29.15 215 LEU A CA 1
ATOM 633 C C . LEU A 1 83 ? 27.319 9.614 64.762 1.00 30.55 215 LEU A C 1
ATOM 634 O O . LEU A 1 83 ? 28.283 9.172 65.382 1.00 31.10 215 LEU A O 1
ATOM 639 N N . LYS A 1 84 ? 26.405 8.823 64.219 1.00 33.12 216 LYS A N 1
ATOM 640 C CA . LYS A 1 84 ? 26.531 7.376 64.343 1.00 32.90 216 LYS A CA 1
ATOM 641 C C . LYS A 1 84 ? 27.757 6.852 63.596 1.00 36.39 216 LYS A C 1
ATOM 642 O O . LYS A 1 84 ? 28.450 5.953 64.072 1.00 37.63 216 LYS A O 1
ATOM 648 N N . VAL A 1 85 ? 28.014 7.396 62.412 1.00 29.49 217 VAL A N 1
ATOM 649 C CA . VAL A 1 85 ? 29.173 6.966 61.635 1.00 30.83 217 VAL A CA 1
ATOM 650 C C . VAL A 1 85 ? 30.475 7.520 62.238 1.00 31.32 217 VAL A C 1
ATOM 651 O O . VAL A 1 85 ? 31.474 6.807 62.322 1.00 33.30 217 VAL A O 1
ATOM 655 N N . LYS A 1 86 ? 30.449 8.788 62.649 1.00 32.35 218 LYS A N 1
ATOM 656 C CA . LYS A 1 86 ? 31.588 9.433 63.310 1.00 34.76 218 LYS A CA 1
ATOM 657 C C . LYS A 1 86 ? 32.014 8.580 64.493 1.00 37.99 218 LYS A C 1
ATOM 658 O O . LYS A 1 86 ? 33.204 8.320 64.706 1.00 40.67 218 LYS A O 1
ATOM 664 N N . ASN A 1 87 ? 31.025 8.126 65.247 1.00 40.60 219 ASN A N 1
ATOM 665 C CA . ASN A 1 87 ? 31.234 7.132 66.286 1.00 41.65 219 ASN A CA 1
ATOM 666 C C . ASN A 1 87 ? 32.265 7.593 67.309 1.00 50.02 219 ASN A C 1
ATOM 667 O O . ASN A 1 87 ? 33.255 6.903 67.566 1.00 50.90 219 ASN A O 1
ATOM 672 N N . SER A 1 88 ? 32.012 8.776 67.867 1.00 85.48 220 SER A N 1
ATOM 673 C CA . SER A 1 88 ? 32.767 9.358 68.980 1.00 90.45 220 SER A CA 1
ATOM 674 C C . SER A 1 88 ? 33.6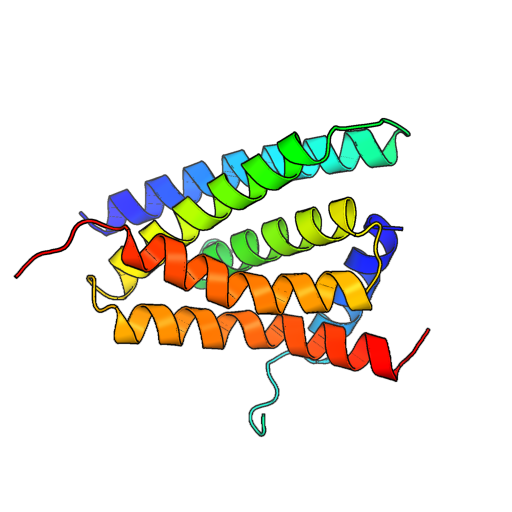25 10.537 68.539 1.00 88.65 220 SER A C 1
ATOM 675 O O . SER A 1 88 ? 33.111 11.493 67.951 1.00 88.82 220 SER A O 1
ATOM 678 N N . SER B 1 2 ? 24.729 13.348 79.937 1.00 51.63 134 SER B N 1
ATOM 679 C CA . SER B 1 2 ? 24.597 12.456 78.788 1.00 53.60 134 SER B CA 1
ATOM 680 C C . SER B 1 2 ? 23.601 13.013 77.768 1.00 48.66 134 SER B C 1
ATOM 681 O O . SER B 1 2 ? 23.932 13.163 76.594 1.00 47.59 134 SER B O 1
ATOM 683 N N . ALA B 1 3 ? 22.386 13.322 78.218 1.00 45.44 135 ALA B N 1
ATOM 684 C CA . ALA B 1 3 ? 21.421 14.000 77.359 1.00 42.41 135 ALA B CA 1
ATOM 685 C C . ALA B 1 3 ? 21.986 15.359 76.977 1.00 43.44 135 ALA B C 1
ATOM 686 O O . ALA B 1 3 ? 21.966 15.756 75.808 1.00 39.24 135 ALA B O 1
ATOM 688 N N . SER B 1 4 ? 22.493 16.065 77.983 1.00 42.17 136 SER B N 1
ATOM 689 C CA . SER B 1 4 ? 23.095 17.377 77.793 1.00 43.77 136 SER B CA 1
ATOM 690 C C . SER B 1 4 ? 24.263 17.312 76.814 1.00 40.11 136 SER B C 1
ATOM 691 O O . SER B 1 4 ? 24.421 18.176 75.950 1.00 40.63 136 SER B O 1
ATOM 694 N N . LYS B 1 5 ? 25.080 16.279 76.956 1.00 48.69 137 LYS B N 1
ATOM 695 C CA . LYS B 1 5 ? 26.240 16.108 76.095 1.00 50.69 137 LYS B CA 1
ATOM 696 C C . LYS B 1 5 ? 25.835 15.873 74.640 1.00 48.20 137 LYS B C 1
ATOM 697 O O . LYS B 1 5 ? 26.367 16.504 73.728 1.00 46.57 137 LYS B O 1
ATOM 703 N N . SER B 1 6 ? 24.896 14.957 74.427 1.00 41.90 138 SER B N 1
ATOM 704 C CA . SER B 1 6 ? 24.418 14.663 73.079 1.00 41.27 138 SER B CA 1
ATOM 705 C C . SER B 1 6 ? 23.782 15.872 72.412 1.00 37.14 138 SER B C 1
ATOM 706 O O . SER B 1 6 ? 23.977 16.102 71.220 1.00 36.48 138 SER B O 1
ATOM 709 N N . ILE B 1 7 ? 23.032 16.655 73.178 1.00 32.29 139 ILE B N 1
ATOM 710 C CA . ILE B 1 7 ? 22.444 17.864 72.627 1.00 31.05 139 ILE B CA 1
ATOM 711 C C . ILE B 1 7 ? 23.518 18.813 72.096 1.00 34.51 139 ILE B C 1
ATOM 712 O O . ILE B 1 7 ? 23.361 19.404 71.022 1.00 31.63 139 ILE B O 1
ATOM 717 N N . SER B 1 8 ? 24.612 18.958 72.839 1.00 37.93 140 SER B N 1
ATOM 718 C CA . SER B 1 8 ? 25.690 19.836 72.387 1.00 39.33 140 SER B CA 1
ATOM 719 C C . SER B 1 8 ? 26.443 19.215 71.207 1.00 36.26 140 SER B C 1
ATOM 720 O O . SER B 1 8 ? 26.848 19.922 70.285 1.00 39.16 140 SER B O 1
ATOM 723 N N . ASP B 1 9 ? 26.619 17.898 71.231 1.00 35.20 141 ASP B N 1
ATOM 724 C CA . ASP B 1 9 ? 27.217 17.207 70.090 1.00 39.40 141 ASP B CA 1
ATOM 725 C C . ASP B 1 9 ? 26.392 17.451 68.828 1.00 39.94 141 ASP B C 1
ATOM 726 O O . ASP B 1 9 ? 26.914 17.926 67.815 1.00 37.78 141 ASP B O 1
ATOM 731 N N . ILE B 1 10 ? 25.095 17.147 68.901 1.00 37.96 142 ILE B N 1
ATOM 732 C CA . ILE B 1 10 ? 24.202 17.315 67.759 1.00 35.30 142 ILE B CA 1
ATOM 733 C C . ILE B 1 10 ? 24.226 18.755 67.278 1.00 37.68 142 ILE B C 1
ATOM 734 O O . ILE B 1 10 ? 24.336 19.028 66.086 1.00 38.21 142 ILE B O 1
ATOM 739 N N . SER B 1 11 ? 24.118 19.683 68.218 1.00 39.48 143 SER B N 1
ATOM 740 C CA . SER B 1 11 ? 24.168 21.093 67.881 1.00 40.99 143 SER B CA 1
ATOM 741 C C . SER B 1 11 ? 25.440 21.416 67.087 1.00 43.51 143 SER B C 1
ATOM 742 O O . SER B 1 11 ? 25.414 22.195 66.128 1.00 42.43 143 SER B O 1
ATOM 745 N N . PHE B 1 12 ? 26.552 20.813 67.495 1.00 38.52 144 PHE B N 1
ATOM 746 C CA . PHE B 1 12 ? 27.835 21.041 66.832 1.00 41.34 144 PHE B CA 1
ATOM 747 C C . PHE B 1 12 ? 27.781 20.592 65.366 1.00 36.78 144 PHE B C 1
ATOM 748 O O . PHE B 1 12 ? 28.161 21.339 64.467 1.00 38.42 144 PHE B O 1
ATOM 756 N N . GLU B 1 13 ? 27.296 19.378 65.131 1.00 34.13 145 GLU B N 1
ATOM 757 C CA . GLU B 1 13 ? 27.227 18.833 63.773 1.00 37.45 145 GLU B CA 1
ATOM 758 C C . GLU B 1 13 ? 26.215 19.576 62.891 1.00 38.20 145 GLU B C 1
ATOM 759 O O . GLU B 1 13 ? 26.481 19.850 61.717 1.00 34.71 145 GLU B O 1
ATOM 765 N N . VAL B 1 14 ? 25.059 19.915 63.456 1.00 38.87 146 VAL B N 1
ATOM 766 C CA . VAL B 1 14 ? 24.081 20.715 62.725 1.00 35.49 146 VAL B CA 1
ATOM 767 C C . VAL B 1 14 ? 24.672 22.045 62.241 1.00 40.14 146 VAL B C 1
ATOM 768 O O . VAL B 1 14 ? 24.480 22.436 61.085 1.00 40.60 146 VAL B O 1
ATOM 772 N N . ASP B 1 15 ? 25.397 22.740 63.116 1.00 44.06 147 ASP B N 1
ATOM 773 C CA . ASP B 1 15 ? 26.017 24.013 62.740 1.00 46.46 147 ASP B CA 1
ATOM 774 C C . ASP B 1 15 ? 27.064 23.808 61.651 1.00 46.90 147 ASP B C 1
ATOM 775 O O . ASP B 1 15 ? 27.226 24.637 60.754 1.00 48.98 147 ASP B O 1
ATOM 780 N N . ARG B 1 16 ? 27.785 22.701 61.757 1.00 39.70 148 ARG B N 1
ATOM 781 C CA . ARG B 1 16 ? 28.815 22.340 60.799 1.00 40.69 148 ARG B CA 1
ATOM 782 C C . ARG B 1 16 ? 28.216 22.058 59.429 1.00 40.78 148 ARG B C 1
ATOM 783 O O . ARG B 1 16 ? 28.697 22.570 58.409 1.00 41.23 148 ARG B O 1
ATOM 791 N N . LEU B 1 17 ? 27.167 21.239 59.411 1.00 34.72 149 LEU B N 1
ATOM 792 C CA . LEU B 1 17 ? 26.488 20.885 58.171 1.00 35.62 149 LEU B CA 1
ATOM 793 C C . LEU B 1 17 ? 25.879 22.122 57.525 1.00 40.13 149 LEU B C 1
ATOM 794 O O . LEU B 1 17 ? 25.977 22.311 56.311 1.00 37.59 149 LEU B O 1
ATOM 799 N N . ALA B 1 18 ? 25.268 22.970 58.349 1.00 43.46 150 ALA B N 1
ATOM 800 C CA . ALA B 1 18 ? 24.741 24.252 57.893 1.00 44.94 150 ALA B CA 1
ATOM 801 C C . ALA B 1 18 ? 23.741 24.076 56.756 1.00 45.83 150 ALA B C 1
ATOM 802 O O . ALA B 1 18 ? 23.793 24.787 55.760 1.00 49.44 150 ALA B O 1
ATOM 804 N N . GLY B 1 19 ? 22.838 23.118 56.905 1.00 38.82 151 GLY B N 1
ATOM 805 C CA . GLY B 1 19 ? 21.849 22.867 55.882 1.00 42.64 151 GLY B CA 1
ATOM 806 C C . GLY B 1 19 ? 21.604 21.387 55.705 1.00 43.56 151 GLY B C 1
ATOM 807 O O . GLY B 1 19 ? 22.375 20.557 56.200 1.00 40.31 151 GLY B O 1
ATOM 808 N N . GLN B 1 20 ? 20.520 21.057 55.009 1.00 47.49 152 GLN B N 1
ATOM 809 C CA . GLN B 1 20 ? 20.238 19.678 54.655 1.00 46.03 152 GLN B CA 1
ATOM 810 C C . GLN B 1 20 ? 21.048 19.303 53.413 1.00 47.13 152 GLN B C 1
ATOM 811 O O . GLN B 1 20 ? 21.389 20.163 52.590 1.00 43.50 152 GLN B O 1
ATOM 817 N N . VAL B 1 21 ? 21.377 18.021 53.303 1.00 37.56 153 VAL B N 1
ATOM 818 C CA . VAL B 1 21 ? 22.085 17.506 52.137 1.00 40.50 153 VAL B CA 1
ATOM 819 C C . VAL B 1 21 ? 21.101 17.372 50.977 1.00 39.50 153 VAL B C 1
ATOM 820 O O . VAL B 1 21 ? 20.240 16.496 50.983 1.00 40.28 153 VAL B O 1
ATOM 824 N N . SER B 1 22 ? 21.226 18.251 49.990 1.00 45.54 154 SER B N 1
ATOM 825 C CA . SER B 1 22 ? 20.249 18.307 48.904 1.00 51.90 154 SER B CA 1
ATOM 826 C C . SER B 1 22 ? 20.226 17.011 48.103 1.00 51.57 154 SER B C 1
ATOM 827 O O . SER B 1 22 ? 19.166 16.579 47.650 1.00 51.61 154 SER B O 1
ATOM 830 N N . ALA B 1 23 ? 21.392 16.382 47.952 1.00 45.22 155 ALA B N 1
ATOM 831 C CA . ALA B 1 23 ? 21.477 15.093 47.266 1.00 44.17 155 ALA B CA 1
ATOM 832 C C . ALA B 1 23 ? 20.668 14.019 47.976 1.00 45.02 155 ALA B C 1
ATOM 833 O O . ALA B 1 23 ? 20.243 13.046 47.353 1.00 44.93 155 ALA B O 1
ATOM 835 N N . PHE B 1 24 ? 20.464 14.178 49.280 1.00 50.01 156 PHE B N 1
ATOM 836 C CA . PHE B 1 24 ? 19.639 13.219 50.006 1.00 49.84 156 PHE B CA 1
ATOM 837 C C . PHE B 1 24 ? 18.178 13.674 49.933 1.00 55.17 156 PHE B C 1
ATOM 838 O O . PHE B 1 24 ? 17.375 13.358 50.812 1.00 56.37 156 PHE B O 1
ATOM 846 N N . GLU B 1 36 ? 15.327 36.334 64.250 1.00 95.15 168 GLU B N 1
ATOM 847 C CA . GLU B 1 36 ? 14.799 36.966 65.456 1.00 95.69 168 GLU B CA 1
ATOM 848 C C . GLU B 1 36 ? 13.537 36.245 65.928 1.00 90.82 168 GLU B C 1
ATOM 849 O O . GLU B 1 36 ? 13.608 35.241 66.644 1.00 93.86 168 GLU B O 1
ATOM 851 N N . LYS B 1 37 ? 12.385 36.771 65.532 1.00 61.31 169 LYS B N 1
ATOM 852 C CA . LYS B 1 37 ? 11.120 36.085 65.734 1.00 56.95 169 LYS B CA 1
ATOM 853 C C . LYS B 1 37 ? 10.478 35.896 64.365 1.00 56.88 169 LYS B C 1
ATOM 854 O O . LYS B 1 37 ? 10.097 36.868 63.709 1.00 56.99 169 LYS B O 1
ATOM 856 N N . SER B 1 38 ? 10.380 34.646 63.926 1.00 43.91 170 SER B N 1
ATOM 857 C CA . SER B 1 38 ? 9.836 34.355 62.607 1.00 39.47 170 SER B CA 1
ATOM 858 C C . SER B 1 38 ? 9.164 32.984 62.558 1.00 36.29 170 SER B C 1
ATOM 859 O O . SER B 1 38 ? 9.307 32.172 63.472 1.00 33.03 170 SER B O 1
ATOM 862 N N . LEU B 1 39 ? 8.429 32.744 61.478 1.00 34.57 171 LEU B N 1
ATOM 863 C CA . LEU B 1 39 ? 7.793 31.456 61.248 1.00 31.36 171 LEU B CA 1
ATOM 864 C C . LEU B 1 39 ? 8.820 30.334 61.255 1.00 28.56 171 LEU B C 1
ATOM 865 O O . LEU B 1 39 ? 8.646 29.324 61.933 1.00 27.29 171 LEU B O 1
ATOM 870 N N . VAL B 1 40 ? 9.911 30.517 60.518 1.00 30.28 172 VAL B N 1
ATOM 871 C CA . VAL B 1 40 ? 10.958 29.504 60.461 1.00 30.48 172 VAL B CA 1
ATOM 872 C C . VAL B 1 40 ? 11.623 29.273 61.825 1.00 32.45 172 VAL B C 1
ATOM 873 O O . VAL B 1 40 ? 12.032 28.153 62.143 1.00 34.02 172 VAL B O 1
ATOM 877 N N . ASN B 1 41 ? 11.722 30.327 62.633 1.00 32.39 173 ASN B N 1
ATOM 878 C CA . ASN B 1 41 ? 12.302 30.205 63.974 1.00 33.74 173 ASN B CA 1
ATOM 879 C C . ASN B 1 41 ? 11.355 29.506 64.962 1.00 27.72 173 ASN B C 1
ATOM 880 O O . ASN B 1 41 ? 11.790 28.741 65.811 1.00 27.84 173 ASN B O 1
ATOM 885 N N . LEU B 1 42 ? 10.064 29.796 64.858 1.00 28.00 174 LEU B N 1
ATOM 886 C CA . LEU B 1 42 ? 9.061 29.053 65.615 1.00 29.05 174 LEU B CA 1
ATOM 887 C C . LEU B 1 42 ? 9.183 27.548 65.360 1.00 26.88 174 LEU B C 1
ATOM 888 O O . LEU B 1 42 ? 9.285 26.755 66.286 1.00 28.59 174 LEU B O 1
ATOM 893 N N . ILE B 1 43 ? 9.156 27.157 64.092 1.00 26.65 175 ILE B N 1
ATOM 894 C CA . ILE B 1 43 ? 9.273 25.746 63.736 1.00 26.30 175 ILE B CA 1
ATOM 895 C C . ILE B 1 43 ? 10.557 25.135 64.271 1.00 27.54 175 ILE B C 1
ATOM 896 O O . ILE B 1 43 ? 10.563 24.035 64.846 1.00 23.73 175 ILE B O 1
ATOM 901 N N . GLU B 1 44 ? 11.656 25.861 64.101 1.00 29.01 176 GLU B N 1
ATOM 902 C CA . GLU B 1 44 ? 12.940 25.393 64.604 1.00 30.95 176 GLU B CA 1
ATOM 903 C C . GLU B 1 44 ? 12.944 25.252 66.130 1.00 25.49 176 GLU B C 1
ATOM 904 O O . GLU B 1 44 ? 13.486 24.296 66.652 1.00 26.98 176 GLU B O 1
ATOM 910 N N . MET B 1 45 ? 12.349 26.203 66.843 1.00 32.17 177 MET B N 1
ATOM 911 C CA . MET B 1 45 ? 12.282 26.099 68.306 1.00 35.68 177 MET B CA 1
ATOM 912 C C . MET B 1 45 ? 11.529 24.829 68.694 1.00 31.01 177 MET B C 1
ATOM 913 O O . MET B 1 45 ? 11.945 24.090 69.570 1.00 32.11 177 MET B O 1
ATOM 918 N N . LEU B 1 46 ? 10.420 24.578 68.013 1.00 31.34 178 LEU B N 1
ATOM 919 C CA . LEU B 1 46 ? 9.617 23.398 68.301 1.00 27.70 178 LEU B CA 1
ATOM 920 C C . LEU B 1 46 ? 10.378 22.086 68.055 1.00 28.49 178 LEU B C 1
ATOM 921 O O . LEU B 1 46 ? 10.362 21.177 68.895 1.00 25.21 178 LEU B O 1
ATOM 926 N N . MET B 1 47 ? 11.055 21.990 66.915 1.00 27.36 179 MET B N 1
ATOM 927 C CA . MET B 1 47 ? 11.838 20.801 66.603 1.00 27.77 179 MET B CA 1
ATOM 928 C C . MET B 1 47 ? 12.969 20.628 67.615 1.00 29.18 179 MET B C 1
ATOM 929 O O . MET B 1 47 ? 13.302 19.512 68.011 1.00 27.09 179 MET B O 1
ATOM 934 N N . ASN B 1 48 ? 13.562 21.742 68.027 1.00 28.59 180 ASN B N 1
ATOM 935 C CA . ASN B 1 48 ? 14.612 21.701 69.035 1.00 31.22 180 ASN B CA 1
ATOM 936 C C . ASN B 1 48 ? 14.107 21.179 70.395 1.00 27.15 180 ASN B C 1
ATOM 937 O O . ASN B 1 48 ? 14.793 20.412 71.059 1.00 27.04 180 ASN B O 1
ATOM 942 N N . GLN B 1 49 ? 12.910 21.587 70.807 1.00 26.59 181 GLN B N 1
ATOM 943 C CA . GLN B 1 49 ? 12.359 21.092 72.070 1.00 25.84 181 GLN B CA 1
ATOM 944 C C . GLN B 1 49 ? 12.129 19.589 71.999 1.00 25.06 181 GLN B C 1
ATOM 945 O O . GLN B 1 49 ? 12.429 18.854 72.941 1.00 22.33 181 GLN B O 1
ATOM 951 N N . LEU B 1 50 ? 11.601 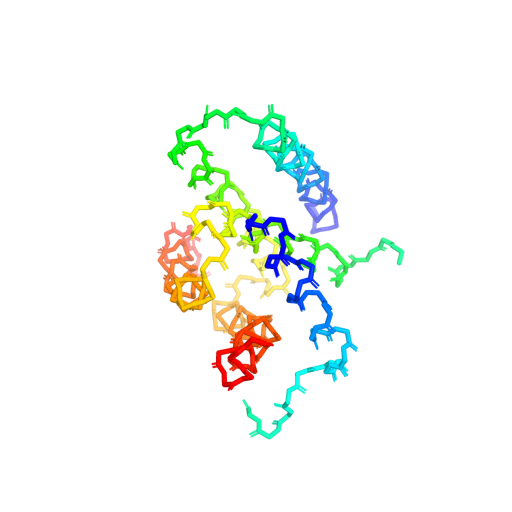19.124 70.869 1.00 24.26 182 LEU B N 1
ATOM 952 C CA . LEU B 1 50 ? 11.384 17.689 70.675 1.00 24.31 182 LEU B CA 1
ATOM 953 C C . LEU B 1 50 ? 12.684 16.909 70.775 1.00 24.64 182 LEU B C 1
ATOM 954 O O . LEU B 1 50 ? 12.755 15.855 71.412 1.00 22.08 182 LEU B O 1
ATOM 959 N N . LEU B 1 51 ? 13.720 17.437 70.143 1.00 24.03 183 LEU B N 1
ATOM 960 C CA . LEU B 1 51 ? 15.032 16.814 70.214 1.00 24.98 183 LEU B CA 1
ATOM 961 C C . LEU B 1 51 ? 15.547 16.760 71.663 1.00 24.75 183 LEU B C 1
ATOM 962 O O . LEU B 1 51 ? 16.092 15.750 72.101 1.00 25.10 183 LEU B O 1
ATOM 967 N N . ARG B 1 52 ? 15.370 17.850 72.403 1.00 24.56 184 ARG B N 1
ATOM 968 C CA . ARG B 1 52 ? 15.824 17.893 73.794 1.00 24.90 184 ARG B CA 1
ATOM 969 C C . ARG B 1 52 ? 15.094 16.858 74.645 1.00 24.59 184 ARG B C 1
ATOM 970 O O . ARG B 1 52 ? 15.687 16.237 75.520 1.00 23.41 184 ARG B O 1
ATOM 978 N N . LEU B 1 53 ? 13.806 16.645 74.374 1.00 26.50 185 LEU B N 1
ATOM 979 C CA . LEU B 1 53 ? 13.054 15.654 75.144 1.00 25.49 185 LEU B CA 1
ATOM 980 C C . LEU B 1 53 ? 13.488 14.253 74.762 1.00 25.34 185 LEU B C 1
ATOM 981 O O . LEU B 1 53 ? 13.633 13.386 75.620 1.00 28.50 185 LEU B O 1
ATOM 986 N N . ASP B 1 54 ? 13.710 14.036 73.469 1.00 26.08 186 ASP B N 1
ATOM 987 C CA . ASP B 1 54 ? 14.240 12.765 72.987 1.00 28.80 186 ASP B CA 1
ATOM 988 C C . ASP B 1 54 ? 15.548 12.437 73.692 1.00 29.26 186 ASP B C 1
ATOM 989 O O . ASP B 1 54 ? 15.802 11.283 74.050 1.00 30.16 186 ASP B O 1
ATOM 994 N N . ALA B 1 55 ? 16.392 13.450 73.859 1.00 28.73 187 ALA B N 1
ATOM 995 C CA . ALA B 1 55 ? 17.712 13.228 74.458 1.00 32.55 187 ALA B CA 1
ATOM 996 C C . ALA B 1 55 ? 17.573 12.764 75.904 1.00 32.24 187 ALA B C 1
ATOM 997 O O . ALA B 1 55 ? 18.251 11.840 76.324 1.00 35.73 187 ALA B O 1
ATOM 999 N N . ILE B 1 56 ? 16.678 13.396 76.656 1.00 30.64 188 ILE B N 1
ATOM 1000 C CA . ILE B 1 56 ? 16.471 13.006 78.042 1.00 30.72 188 ILE B CA 1
ATOM 1001 C C . ILE B 1 56 ? 15.964 11.576 78.110 1.00 35.53 188 ILE B C 1
ATOM 1002 O O . ILE B 1 56 ? 16.504 10.743 78.843 1.00 34.37 188 ILE B O 1
ATOM 1007 N N . ILE B 1 57 ? 14.934 11.281 77.321 1.00 31.25 189 ILE B N 1
ATOM 1008 C CA . ILE B 1 57 ? 14.347 9.947 77.328 1.00 30.79 189 ILE B CA 1
ATOM 1009 C C . ILE B 1 57 ? 15.350 8.874 76.911 1.00 32.66 189 ILE B C 1
ATOM 1010 O O . ILE B 1 57 ? 15.364 7.774 77.465 1.00 33.80 189 ILE B O 1
ATOM 1015 N N . ALA B 1 58 ? 16.190 9.195 75.936 1.00 28.84 190 ALA B N 1
ATOM 1016 C CA . ALA B 1 58 ? 17.156 8.234 75.417 1.00 32.33 190 ALA B CA 1
ATOM 1017 C C . ALA B 1 58 ? 18.450 8.230 76.225 1.00 36.78 190 ALA B C 1
ATOM 1018 O O . ALA B 1 58 ? 19.336 7.424 75.970 1.00 37.88 190 ALA B O 1
ATOM 1020 N N . ASP B 1 59 ? 18.559 9.146 77.180 1.00 46.98 191 ASP B N 1
ATOM 1021 C CA . ASP B 1 59 ? 19.811 9.337 77.907 1.00 52.28 191 ASP B CA 1
ATOM 1022 C C . ASP B 1 59 ? 20.974 9.614 76.956 1.00 54.04 191 ASP B C 1
ATOM 1023 O O . ASP B 1 59 ? 22.064 9.078 77.133 1.00 53.57 191 ASP B O 1
ATOM 1028 N N . GLY B 1 60 ? 20.725 10.438 75.940 1.00 45.34 192 GLY B N 1
ATOM 1029 C CA . GLY B 1 60 ? 21.765 10.853 75.015 1.00 46.95 192 GLY B CA 1
ATOM 1030 C C . GLY B 1 60 ? 22.148 9.836 73.956 1.00 46.39 192 GLY B C 1
ATOM 1031 O O . GLY B 1 60 ? 22.957 10.123 73.075 1.00 47.72 192 GLY B O 1
ATOM 1032 N N . ASP B 1 61 ? 21.566 8.648 74.029 1.00 48.44 193 ASP B N 1
ATOM 1033 C CA . ASP B 1 61 ? 21.903 7.578 73.094 1.00 47.51 193 ASP B CA 1
ATOM 1034 C C . ASP B 1 61 ? 21.493 7.902 71.645 1.00 48.58 193 ASP B C 1
ATOM 1035 O O . ASP B 1 61 ? 20.308 7.983 71.324 1.00 45.1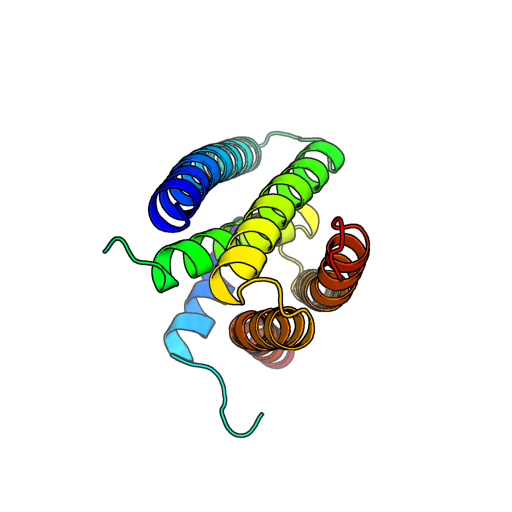0 193 ASP B O 1
ATOM 1040 N N . VAL B 1 62 ? 22.484 8.061 70.773 1.00 40.93 194 VAL B N 1
ATOM 1041 C CA . VAL B 1 62 ? 22.257 8.521 69.404 1.00 40.00 194 VAL B CA 1
ATOM 1042 C C . VAL B 1 62 ? 21.422 7.557 68.560 1.00 41.10 194 VAL B C 1
ATOM 1043 O O . VAL B 1 62 ? 20.542 7.985 67.809 1.00 38.68 194 VAL B O 1
ATOM 1047 N N . LYS B 1 63 ? 21.699 6.265 68.680 1.00 41.88 195 LYS B N 1
ATOM 1048 C CA . LYS B 1 63 ? 20.929 5.245 67.976 1.00 41.95 195 LYS B CA 1
ATOM 1049 C C . LYS B 1 63 ? 19.449 5.314 68.350 1.00 41.92 195 LYS B C 1
ATOM 1050 O O . LYS B 1 63 ? 18.569 5.239 67.491 1.00 40.30 195 LYS B O 1
ATOM 1056 N N . LEU B 1 64 ? 19.186 5.466 69.642 1.00 45.47 196 LEU B N 1
ATOM 1057 C CA . LEU B 1 64 ? 17.822 5.564 70.140 1.00 43.97 196 LEU B CA 1
ATOM 1058 C C . LEU B 1 64 ? 17.151 6.851 69.662 1.00 41.60 196 LEU B C 1
ATOM 1059 O O . LEU B 1 64 ? 15.988 6.837 69.251 1.00 39.53 196 LEU B O 1
ATOM 1064 N N . MET B 1 65 ? 17.884 7.961 69.715 1.00 35.34 197 MET B N 1
ATOM 1065 C CA . MET B 1 65 ? 17.341 9.239 69.288 1.00 36.68 197 MET B CA 1
ATOM 1066 C C . MET B 1 65 ? 16.974 9.180 67.803 1.00 36.46 197 MET B C 1
ATOM 1067 O O . MET B 1 65 ? 15.985 9.773 67.366 1.00 30.68 197 MET B O 1
ATOM 1072 N N . ARG B 1 66 ? 17.767 8.446 67.034 1.00 33.35 198 ARG B N 1
ATOM 1073 C CA . ARG B 1 66 ? 17.548 8.343 65.604 1.00 34.77 198 ARG B CA 1
ATOM 1074 C C . ARG B 1 66 ? 16.264 7.557 65.311 1.00 35.86 198 ARG B C 1
ATOM 1075 O O . ARG B 1 66 ? 15.502 7.904 64.413 1.00 33.52 198 ARG B O 1
ATOM 1083 N N . LYS B 1 67 ? 16.027 6.504 66.078 1.00 36.37 199 LYS B N 1
ATOM 1084 C CA . LYS B 1 67 ? 14.790 5.748 65.959 1.00 39.20 199 LYS B CA 1
ATOM 1085 C C . LYS B 1 67 ? 13.575 6.601 66.334 1.00 38.60 199 LYS B C 1
ATOM 1086 O O . LYS B 1 67 ? 12.514 6.484 65.718 1.00 36.19 199 LYS B O 1
ATOM 1092 N N . MET B 1 68 ? 13.740 7.455 67.339 1.00 33.01 200 MET B N 1
ATOM 1093 C CA . MET B 1 68 ? 12.680 8.365 67.768 1.00 33.27 200 MET B CA 1
ATOM 1094 C C . MET B 1 68 ? 12.311 9.347 66.662 1.00 33.14 200 MET B C 1
ATOM 1095 O O . MET B 1 68 ? 11.141 9.674 66.492 1.00 31.31 200 MET B O 1
ATOM 1100 N N . GLN B 1 69 ? 13.303 9.809 65.905 1.00 28.93 201 GLN B N 1
ATOM 1101 C CA . GLN B 1 69 ? 13.050 10.710 64.785 1.00 31.49 201 GLN B CA 1
ATOM 1102 C C . GLN B 1 69 ? 12.193 10.061 63.702 1.00 33.58 201 GLN B C 1
ATOM 1103 O O . GLN B 1 69 ? 11.284 10.692 63.159 1.00 35.25 201 GLN B O 1
ATOM 1109 N N . VAL B 1 70 ? 12.490 8.807 63.382 1.00 36.71 202 VAL B N 1
ATOM 1110 C CA . VAL B 1 70 ? 11.710 8.065 62.396 1.00 39.56 202 VAL B CA 1
ATOM 1111 C C . VAL B 1 70 ? 10.281 7.841 62.882 1.00 39.93 202 VAL B C 1
ATOM 1112 O O . VAL B 1 70 ? 9.314 8.152 62.179 1.00 41.24 202 VAL B O 1
ATOM 1116 N N . GLN B 1 71 ? 10.152 7.311 64.092 1.00 38.00 203 GLN B N 1
ATOM 1117 C CA . GLN B 1 71 ? 8.847 7.043 64.660 1.00 38.72 203 GLN B CA 1
ATOM 1118 C C . GLN B 1 71 ? 8.009 8.309 64.747 1.00 38.27 203 GLN B C 1
ATOM 1119 O O . GLN B 1 71 ? 6.788 8.239 64.740 1.00 36.55 203 GLN B O 1
ATOM 1125 N N . ARG B 1 72 ? 8.667 9.462 64.801 1.00 36.19 204 ARG B N 1
ATOM 1126 C CA . ARG B 1 72 ? 7.957 10.732 64.902 1.00 36.16 204 ARG B CA 1
ATOM 1127 C C . ARG B 1 72 ? 7.201 11.113 63.620 1.00 34.33 204 ARG B C 1
ATOM 1128 O O . ARG B 1 72 ? 6.180 11.798 63.680 1.00 32.07 204 ARG B O 1
ATOM 1136 N N . VAL B 1 73 ? 7.687 10.679 62.466 1.00 32.87 205 VAL B N 1
ATOM 1137 C CA . VAL B 1 73 ? 6.949 10.943 61.232 1.00 33.08 205 VAL B CA 1
ATOM 1138 C C . VAL B 1 73 ? 5.682 10.087 61.189 1.00 29.61 205 VAL B C 1
ATOM 1139 O O . VAL B 1 73 ? 4.618 10.557 60.775 1.00 26.56 205 VAL B O 1
ATOM 1143 N N . GLN B 1 74 ? 5.788 8.849 61.656 1.00 31.84 206 GLN B N 1
ATOM 1144 C CA . GLN B 1 74 ? 4.618 7.991 61.779 1.00 32.37 206 GLN B CA 1
ATOM 1145 C C . GLN B 1 74 ? 3.648 8.570 62.800 1.00 30.52 206 GLN B C 1
ATOM 1146 O O . GLN B 1 74 ? 2.436 8.564 62.585 1.00 24.80 206 GLN B O 1
ATOM 1152 N N . LYS B 1 75 ? 4.171 9.072 63.916 1.00 23.31 207 LYS B N 1
ATOM 1153 C CA . LYS B 1 75 ? 3.299 9.626 64.940 1.00 24.56 207 LYS B CA 1
ATOM 1154 C C . LYS B 1 75 ? 2.603 10.892 64.466 1.00 22.49 207 LYS B C 1
ATOM 1155 O O . LYS B 1 75 ? 1.440 11.121 64.806 1.00 22.89 207 LYS B O 1
ATOM 1161 N N . TYR B 1 76 ? 3.304 11.698 63.672 1.00 21.17 208 TYR B N 1
ATOM 1162 C CA . TYR B 1 76 ? 2.724 12.882 63.052 1.00 21.29 208 TYR B CA 1
ATOM 1163 C C . TYR B 1 76 ? 1.527 12.501 62.154 1.00 20.51 208 TYR B C 1
ATOM 1164 O O . TYR B 1 76 ? 0.470 13.108 62.238 1.00 19.07 208 TYR B O 1
ATOM 1173 N N . VAL B 1 77 ? 1.716 11.500 61.307 1.00 20.31 209 VAL B N 1
ATOM 1174 C CA . VAL B 1 77 ? 0.657 11.031 60.407 1.00 21.38 209 VAL B CA 1
ATOM 1175 C C . VAL B 1 77 ? -0.545 10.486 61.172 1.00 19.83 209 VAL B C 1
ATOM 1176 O O . VAL B 1 77 ? -1.674 10.757 60.801 1.00 21.88 209 VAL B O 1
ATOM 1180 N N . GLU B 1 78 ? -0.299 9.741 62.243 1.00 20.17 210 GLU B N 1
ATOM 1181 C CA . GLU B 1 78 ? -1.369 9.232 63.094 1.00 24.08 210 GLU B CA 1
ATOM 1182 C C . GLU B 1 78 ? -2.208 10.342 63.718 1.00 23.28 210 GLU B C 1
ATOM 1183 O O . GLU B 1 78 ? -3.440 10.252 63.746 1.00 20.64 210 GLU B O 1
ATOM 1189 N N . ALA B 1 79 ? -1.547 11.380 64.226 1.00 15.86 211 ALA B N 1
ATOM 1190 C CA . ALA B 1 79 ? -2.259 12.514 64.799 1.00 20.08 211 ALA B CA 1
ATOM 1191 C C . ALA B 1 79 ? -2.972 13.308 63.711 1.00 17.52 211 ALA B C 1
ATOM 1192 O O . ALA B 1 79 ? -4.089 13.770 63.905 1.00 17.68 211 ALA B O 1
ATOM 1194 N N . LEU B 1 80 ? -2.315 13.462 62.568 1.00 17.98 212 LEU B N 1
ATOM 1195 C CA . LEU B 1 80 ? -2.894 14.168 61.437 1.00 18.36 212 LEU B CA 1
ATOM 1196 C C . LEU B 1 80 ? -4.204 13.473 61.010 1.00 19.23 212 LEU B C 1
ATOM 1197 O O . LEU B 1 80 ? -5.208 14.127 60.736 1.00 15.46 212 LEU B O 1
ATOM 1202 N N . ASP B 1 81 ? -4.182 12.146 60.994 1.00 18.49 213 ASP B N 1
ATOM 1203 C CA . ASP B 1 81 ? -5.335 11.365 60.552 1.00 20.73 213 ASP B CA 1
ATOM 1204 C C . ASP B 1 81 ? -6.519 11.414 61.537 1.00 22.21 213 ASP B C 1
ATOM 1205 O O . ASP B 1 81 ? -7.619 10.929 61.219 1.00 21.77 213 ASP B O 1
ATOM 1210 N N . LEU B 1 82 ? -6.305 11.991 62.720 1.00 17.61 214 LEU B N 1
ATOM 1211 C CA . LEU B 1 82 ? -7.383 12.156 63.692 1.00 20.26 214 LEU B CA 1
ATOM 1212 C C . LEU B 1 82 ? -8.034 13.544 63.682 1.00 20.47 214 LEU B C 1
ATOM 1213 O O . LEU B 1 82 ? -9.057 13.755 64.328 1.00 20.97 214 LEU B O 1
ATOM 1218 N N . LEU B 1 83 ? -7.442 14.484 62.959 1.00 17.62 215 LEU B N 1
ATOM 1219 C CA . LEU B 1 83 ? -8.011 15.822 62.849 1.00 17.84 215 LEU B CA 1
ATOM 1220 C C . LEU B 1 83 ? -9.344 15.788 62.117 1.00 19.06 215 LEU B C 1
ATOM 1221 O O . LEU B 1 83 ? -9.517 15.014 61.174 1.00 15.91 215 LEU B O 1
ATOM 1226 N N . LYS B 1 84 ? -10.255 16.669 62.525 1.00 18.18 216 LYS B N 1
ATOM 1227 C CA . LYS B 1 84 ? -11.548 16.793 61.866 1.00 23.92 216 LYS B CA 1
ATOM 1228 C C . LYS B 1 84 ? -11.393 17.172 60.410 1.00 22.77 216 LYS B C 1
ATOM 1229 O O . LYS B 1 84 ? -10.535 17.975 60.051 1.00 23.45 216 LYS B O 1
ATOM 1235 N N . VAL B 1 85 ? -12.227 16.589 59.564 1.00 17.64 217 VAL B N 1
ATOM 1236 C CA . VAL B 1 85 ? -12.127 16.857 58.144 1.00 18.49 217 VAL B CA 1
ATOM 1237 C C . VAL B 1 85 ? -13.194 17.820 57.678 1.00 24.14 217 VAL B C 1
ATOM 1238 O O . VAL B 1 85 ? -14.144 18.134 58.392 1.00 20.72 217 VAL B O 1
ATOM 1242 N N . LYS B 1 86 ? -13.017 18.296 56.460 1.00 32.24 218 LYS B N 1
ATOM 1243 C CA . LYS B 1 86 ? -14.094 18.956 55.756 1.00 35.32 218 LYS B CA 1
ATOM 1244 C C . LYS B 1 86 ? -14.109 18.457 54.316 1.00 37.69 218 LYS B C 1
ATOM 1245 O O . LYS B 1 86 ? -13.073 18.000 53.769 1.00 31.90 218 LYS B O 1
ATOM 1251 N N . ASN B 1 87 ? -15.294 18.526 53.716 1.00 42.69 219 ASN B N 1
ATOM 1252 C CA . ASN B 1 87 ? -15.470 18.294 52.288 1.00 44.96 219 ASN B CA 1
ATOM 1253 C C . ASN B 1 87 ? -14.966 19.490 51.511 1.00 48.89 219 ASN B C 1
ATOM 1254 O O . ASN B 1 87 ? -15.164 20.621 51.967 1.00 51.34 219 ASN B O 1
#